Protein AF-A0A2D9VTV4-F1 (afdb_monomer)

Radius of gyration: 14.67 Å; Cα contacts (8 Å, |Δi|>4): 23; chains: 1; bounding box: 34×23×42 Å

Structure (mmCIF, N/CA/C/O backbone):
data_AF-A0A2D9VTV4-F1
#
_entry.id   AF-A0A2D9VTV4-F1
#
loop_
_atom_site.group_PDB
_atom_site.id
_atom_site.type_symbol
_atom_site.label_atom_id
_atom_site.label_alt_id
_atom_site.label_comp_id
_atom_site.label_asym_id
_atom_site.label_entity_id
_atom_site.label_seq_id
_atom_site.pdbx_PDB_ins_code
_atom_site.Cartn_x
_atom_site.Cartn_y
_atom_site.Cartn_z
_atom_site.occupancy
_atom_site.B_iso_or_equiv
_atom_site.auth_seq_id
_atom_site.auth_comp_id
_atom_site.auth_asym_id
_atom_site.auth_atom_id
_atom_site.pdbx_PDB_model_num
ATOM 1 N N . PRO A 1 1 ? 1.550 15.987 4.364 1.00 57.97 1 PRO A N 1
ATOM 2 C CA . PRO A 1 1 ? 0.434 15.323 3.647 1.00 57.97 1 PRO A CA 1
ATOM 3 C C . PRO A 1 1 ? 0.885 14.984 2.228 1.00 57.97 1 PRO A C 1
ATOM 5 O O . PRO A 1 1 ? 1.624 15.774 1.651 1.00 57.97 1 PRO A O 1
ATOM 8 N N . THR A 1 2 ? 0.524 13.815 1.706 1.00 69.06 2 THR A N 1
ATOM 9 C CA . THR A 1 2 ? 0.748 13.492 0.291 1.00 69.06 2 THR A CA 1
ATOM 10 C C . THR A 1 2 ? -0.281 14.217 -0.569 1.00 69.06 2 THR A C 1
ATOM 12 O O . THR A 1 2 ? -1.416 14.402 -0.131 1.00 69.06 2 THR A O 1
ATOM 15 N N . GLU A 1 3 ? 0.109 14.617 -1.777 1.00 87.50 3 GLU A N 1
ATOM 16 C CA . GLU A 1 3 ? -0.823 15.198 -2.745 1.00 87.50 3 GLU A CA 1
ATOM 17 C C . GLU A 1 3 ? -1.916 14.185 -3.136 1.00 87.50 3 GLU A C 1
ATOM 19 O O . GLU A 1 3 ? -1.638 12.978 -3.175 1.00 87.50 3 GLU A O 1
ATOM 24 N N . PRO A 1 4 ? -3.149 14.638 -3.434 1.00 85.56 4 PRO A N 1
ATOM 25 C CA . PRO A 1 4 ? -4.195 13.773 -3.964 1.00 85.56 4 PRO A CA 1
ATOM 26 C C . PRO A 1 4 ? -3.754 13.077 -5.254 1.00 85.56 4 PRO A C 1
ATOM 28 O O . PRO A 1 4 ? -3.132 13.683 -6.128 1.00 85.56 4 PRO A O 1
ATOM 31 N N . VAL A 1 5 ? -4.114 11.803 -5.396 1.00 87.00 5 VAL A N 1
ATOM 32 C CA . VAL A 1 5 ? -3.884 11.039 -6.627 1.00 87.00 5 VAL A CA 1
ATOM 33 C C . VAL A 1 5 ? -5.106 11.115 -7.536 1.00 87.00 5 VAL A C 1
ATOM 35 O O . VAL A 1 5 ? -6.238 11.122 -7.064 1.00 87.00 5 VAL A O 1
ATOM 38 N N . SER A 1 6 ? -4.889 11.152 -8.851 1.00 86.00 6 SER A N 1
ATOM 39 C CA . SER A 1 6 ? -5.968 11.184 -9.851 1.00 86.00 6 SER A CA 1
ATOM 40 C C . SER A 1 6 ? -6.578 9.808 -10.158 1.00 86.00 6 SER A C 1
ATOM 42 O O . SER A 1 6 ? -7.434 9.702 -11.034 1.00 86.00 6 SER A O 1
ATOM 44 N N . VAL A 1 7 ? -6.129 8.751 -9.474 1.00 87.75 7 VAL A N 1
ATOM 45 C CA . VAL A 1 7 ? -6.640 7.383 -9.638 1.00 87.75 7 VAL A CA 1
ATOM 46 C C . VAL A 1 7 ? -8.033 7.276 -9.020 1.00 87.75 7 VAL A C 1
ATOM 48 O O . VAL A 1 7 ? -8.222 7.614 -7.854 1.00 87.75 7 VAL A O 1
ATOM 51 N N . GLY A 1 8 ? -8.992 6.788 -9.807 1.00 91.12 8 GLY A N 1
ATOM 52 C CA . GLY A 1 8 ? -10.301 6.366 -9.314 1.00 91.12 8 GLY A CA 1
ATOM 53 C C . GLY A 1 8 ? -10.26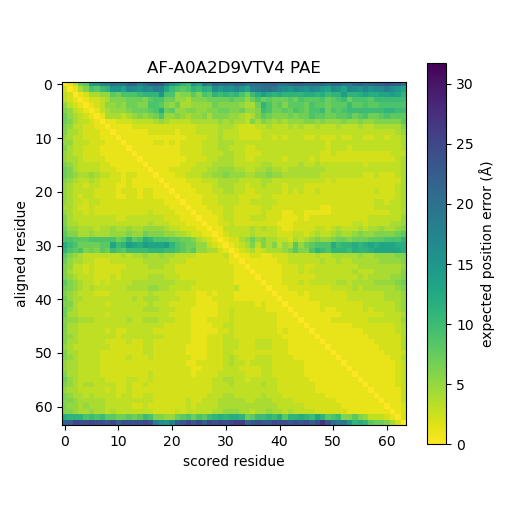6 4.903 -8.877 1.00 91.12 8 GLY A C 1
ATOM 54 O O . GLY A 1 8 ? -9.686 4.073 -9.575 1.00 91.12 8 GLY A O 1
ATOM 55 N N . ASP A 1 9 ? -10.892 4.606 -7.743 1.00 94.12 9 ASP A N 1
ATOM 56 C CA . ASP A 1 9 ? -10.967 3.272 -7.146 1.00 94.12 9 ASP A CA 1
ATOM 57 C C . ASP A 1 9 ? -12.371 3.071 -6.556 1.00 94.12 9 ASP A C 1
ATOM 59 O O . ASP A 1 9 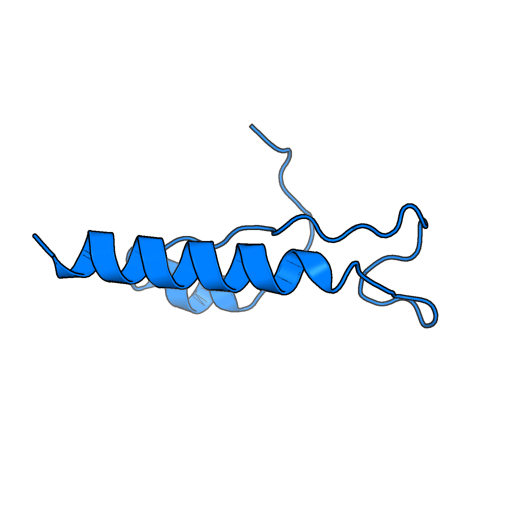? -12.924 3.986 -5.932 1.00 94.12 9 ASP A O 1
ATOM 63 N N . ASP A 1 10 ? -12.970 1.901 -6.775 1.00 96.62 10 ASP A N 1
ATOM 64 C CA . ASP A 1 10 ? -14.323 1.598 -6.302 1.00 96.62 10 ASP A CA 1
ATOM 65 C C . ASP A 1 10 ? -14.391 1.393 -4.779 1.00 96.62 10 ASP A C 1
ATOM 67 O O . ASP A 1 10 ? -15.485 1.407 -4.210 1.00 96.62 10 ASP A O 1
ATOM 71 N N . MET A 1 11 ? -13.247 1.370 -4.081 1.00 96.44 11 MET A N 1
ATOM 72 C CA . MET A 1 11 ? -13.171 1.494 -2.620 1.00 96.44 11 MET A CA 1
ATOM 73 C C . MET A 1 11 ? -13.946 2.706 -2.077 1.00 96.44 11 MET A C 1
ATOM 75 O O . MET A 1 11 ? -14.452 2.661 -0.951 1.00 96.44 11 MET A O 1
ATOM 79 N N . ALA A 1 12 ? -14.112 3.767 -2.877 1.00 95.38 12 ALA A N 1
ATOM 80 C CA . ALA A 1 12 ? -14.940 4.922 -2.525 1.00 95.38 12 ALA A CA 1
ATOM 81 C C . ALA A 1 12 ? -16.394 4.541 -2.177 1.00 95.38 12 ALA A C 1
ATOM 83 O O . ALA A 1 12 ? -16.971 5.126 -1.260 1.00 95.38 12 ALA A O 1
ATOM 84 N N . GLU A 1 13 ? -16.970 3.530 -2.832 1.00 97.44 13 GLU A N 1
ATOM 85 C CA . GLU A 1 13 ? -18.338 3.056 -2.569 1.00 97.44 13 GLU A CA 1
ATOM 86 C C . GLU A 1 13 ? -18.498 2.475 -1.157 1.00 97.44 13 GLU A C 1
ATOM 88 O O . GLU A 1 13 ? -19.570 2.560 -0.553 1.00 97.44 13 GLU A O 1
ATOM 93 N N . PHE A 1 14 ? -17.436 1.887 -0.604 1.00 97.94 14 PHE A N 1
ATOM 94 C CA . PHE A 1 14 ? -17.426 1.380 0.769 1.00 97.94 14 PHE A CA 1
ATOM 95 C C . PHE A 1 14 ? -17.222 2.516 1.771 1.00 97.94 14 PHE A C 1
ATOM 97 O O . PHE A 1 14 ? -17.964 2.618 2.751 1.00 97.94 14 PHE A O 1
ATOM 104 N N . LEU A 1 15 ? -16.265 3.405 1.492 1.00 97.06 15 LEU A N 1
ATOM 105 C CA . LEU A 1 15 ? -15.922 4.533 2.364 1.00 97.06 15 LEU A CA 1
ATOM 106 C C . LEU A 1 15 ? -17.032 5.589 2.470 1.00 97.06 15 LEU A C 1
ATOM 108 O O . LEU A 1 15 ? -17.062 6.348 3.434 1.00 97.06 15 LEU A O 1
ATOM 112 N N . GLN A 1 16 ? -17.971 5.626 1.521 1.00 97.69 16 GLN A N 1
ATOM 113 C CA . GLN A 1 16 ? -19.187 6.440 1.628 1.00 97.69 16 GLN A CA 1
ATOM 114 C C . GLN A 1 16 ? -20.220 5.883 2.623 1.00 97.69 16 GLN A C 1
ATOM 116 O O . GLN A 1 16 ? -21.099 6.625 3.058 1.00 97.69 16 GLN A O 1
ATOM 121 N N . ARG A 1 17 ? -20.159 4.589 2.970 1.00 98.31 17 ARG A N 1
ATOM 122 C CA . ARG A 1 17 ? -21.185 3.901 3.781 1.00 98.31 17 ARG A CA 1
ATOM 123 C C . ARG A 1 17 ? -20.750 3.669 5.222 1.00 98.31 17 ARG A C 1
ATOM 125 O O . ARG A 1 17 ? -21.584 3.733 6.122 1.00 98.31 17 ARG A O 1
ATOM 132 N N . ILE A 1 18 ? -19.469 3.384 5.439 1.00 97.81 18 ILE A N 1
ATOM 133 C CA . ILE A 1 18 ? -18.899 3.111 6.762 1.00 97.81 18 ILE A CA 1
ATOM 134 C C . ILE A 1 18 ? -17.568 3.855 6.935 1.00 97.81 18 ILE A C 1
ATOM 136 O O . ILE A 1 18 ? -16.833 4.003 5.957 1.00 97.81 18 ILE A O 1
ATOM 140 N N . PRO A 1 19 ? -17.221 4.304 8.158 1.00 97.12 19 PRO A N 1
ATOM 141 C CA . PRO A 1 19 ? -15.898 4.853 8.424 1.00 97.12 19 PRO A CA 1
ATOM 142 C C . PRO A 1 19 ? -14.817 3.831 8.071 1.00 97.12 19 PRO A C 1
ATOM 144 O O . PRO A 1 19 ? -14.860 2.685 8.518 1.00 97.12 19 PRO A O 1
ATOM 147 N N . GLY A 1 20 ? -13.841 4.253 7.277 1.00 95.25 20 GLY A N 1
ATOM 148 C CA . GLY A 1 20 ? -12.744 3.400 6.849 1.00 95.25 20 GLY A CA 1
ATOM 149 C C . GLY A 1 20 ? -11.559 4.214 6.355 1.00 95.25 20 GLY A C 1
ATOM 150 O O . GLY A 1 20 ? -11.598 5.444 6.308 1.00 95.25 20 GLY A O 1
ATOM 151 N N . VAL A 1 21 ? -10.496 3.508 5.984 1.00 94.31 21 VAL A N 1
ATOM 152 C CA . VAL A 1 21 ? -9.261 4.099 5.476 1.00 94.31 21 VAL A CA 1
ATOM 153 C C . VAL A 1 21 ? -8.818 3.369 4.214 1.00 94.31 21 VAL A C 1
ATOM 155 O O . VAL A 1 21 ? -8.835 2.141 4.155 1.00 94.31 21 VAL A O 1
ATOM 158 N N . TYR A 1 22 ? -8.405 4.138 3.211 1.00 93.88 22 TYR A N 1
ATOM 159 C CA . TYR A 1 22 ? -7.729 3.649 2.014 1.00 93.88 22 TYR A CA 1
ATOM 160 C C . TYR A 1 22 ? -6.394 4.377 1.891 1.00 93.88 22 TYR A C 1
ATOM 162 O O . TYR A 1 22 ? -6.317 5.585 2.122 1.00 93.88 22 TYR A O 1
ATOM 170 N N . PHE A 1 23 ? -5.327 3.638 1.604 1.00 92.69 23 PHE A N 1
ATOM 171 C CA . PHE A 1 23 ? -3.967 4.164 1.632 1.00 92.69 23 PHE A CA 1
ATOM 172 C C . PHE A 1 23 ? -3.102 3.511 0.559 1.00 92.69 23 PHE A C 1
ATOM 174 O O . PHE A 1 23 ? -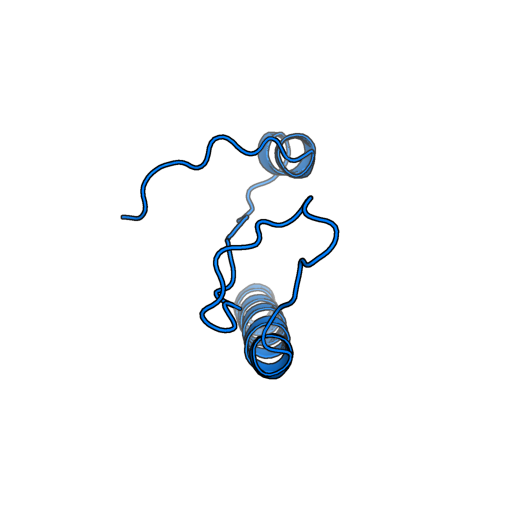3.346 2.384 0.133 1.00 92.69 23 PHE A O 1
ATOM 181 N N . LEU A 1 24 ? -2.053 4.223 0.153 1.00 93.44 24 LEU A N 1
ATOM 182 C CA . LEU A 1 24 ? -1.048 3.716 -0.772 1.00 93.44 24 LEU A CA 1
ATOM 183 C C . LEU A 1 24 ? 0.131 3.138 0.011 1.00 93.44 24 LEU A C 1
ATOM 185 O O . LEU A 1 24 ? 0.665 3.785 0.914 1.00 93.44 24 LEU A O 1
ATOM 189 N N . LEU A 1 25 ? 0.561 1.936 -0.365 1.00 94.38 25 LEU A N 1
ATOM 190 C CA . LEU A 1 25 ? 1.758 1.297 0.170 1.00 94.38 25 LEU A CA 1
ATOM 191 C C . LEU A 1 25 ? 2.915 1.463 -0.818 1.00 94.38 25 LEU A C 1
ATOM 193 O O . LEU A 1 25 ? 2.813 1.078 -1.981 1.00 94.38 25 LEU A O 1
ATOM 197 N N . GLY A 1 26 ? 4.029 2.030 -0.357 1.00 93.75 26 GLY A N 1
ATOM 198 C CA . GLY A 1 26 ? 5.218 2.199 -1.189 1.00 93.75 26 GLY A CA 1
ATOM 199 C C . GLY A 1 26 ? 5.8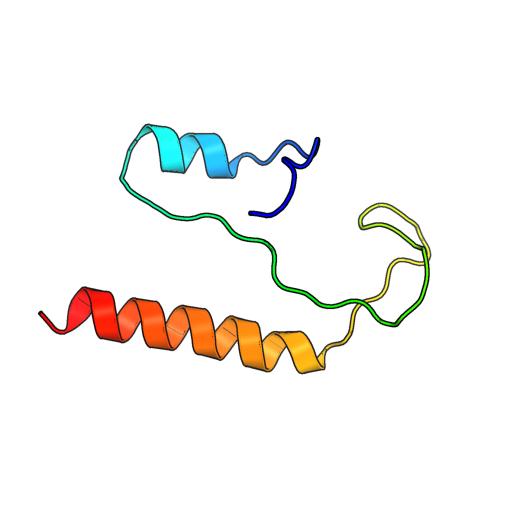43 0.855 -1.572 1.00 93.75 26 GLY A C 1
ATOM 200 O O . GLY A 1 26 ? 6.244 0.098 -0.691 1.00 93.75 26 GLY A O 1
ATOM 201 N N . ALA A 1 27 ? 5.958 0.594 -2.877 1.00 95.94 27 ALA A N 1
ATOM 202 C CA . ALA A 1 27 ? 6.530 -0.640 -3.429 1.00 95.94 27 ALA A CA 1
ATOM 203 C C . ALA A 1 27 ? 7.393 -0.395 -4.686 1.00 95.94 27 ALA A C 1
ATOM 205 O O . ALA A 1 27 ? 7.495 -1.246 -5.563 1.00 95.94 27 ALA A O 1
ATOM 206 N N . SER A 1 28 ? 7.984 0.796 -4.820 1.00 93.31 28 SER A N 1
ATOM 207 C CA . SER A 1 28 ? 8.784 1.144 -6.002 1.00 93.31 28 SER A CA 1
ATOM 208 C C . SER A 1 28 ? 10.077 0.327 -6.084 1.0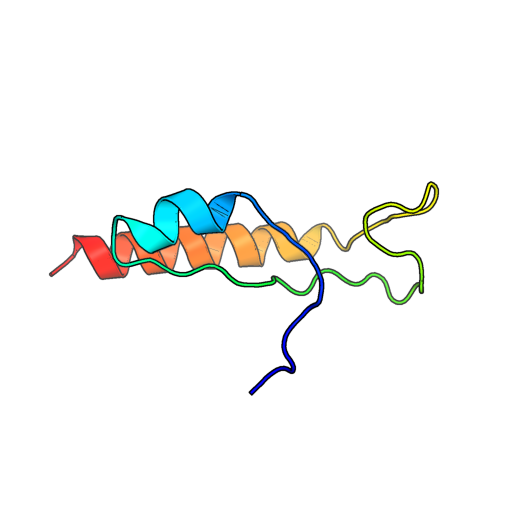0 93.31 28 SER A C 1
ATOM 210 O O . SER A 1 28 ? 10.825 0.257 -5.114 1.00 93.31 28 SER A O 1
ATOM 212 N N . VAL A 1 29 ? 10.388 -0.192 -7.276 1.00 94.06 29 VAL A N 1
ATOM 213 C CA . VAL A 1 29 ? 11.686 -0.816 -7.618 1.00 94.06 29 VAL A CA 1
ATOM 214 C C . VAL A 1 29 ? 12.672 0.173 -8.263 1.00 94.06 29 VAL A C 1
ATOM 216 O O . VAL A 1 29 ? 13.659 -0.222 -8.878 1.00 94.06 29 VAL A O 1
ATOM 219 N N . GLY A 1 30 ? 12.397 1.480 -8.184 1.00 90.50 30 GLY A N 1
ATOM 220 C CA . GLY A 1 30 ? 13.245 2.535 -8.758 1.00 90.50 30 GLY A CA 1
ATOM 221 C C . GLY A 1 30 ? 13.096 2.739 -10.273 1.00 90.50 30 GLY A C 1
ATOM 222 O O . GLY A 1 30 ? 13.789 3.580 -10.847 1.00 90.50 30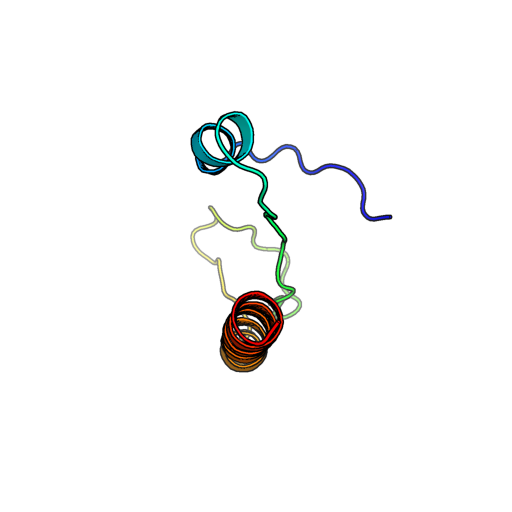 GLY A O 1
ATOM 223 N N . ASN A 1 31 ? 12.187 2.011 -10.930 1.00 88.75 31 ASN A N 1
ATOM 224 C CA . ASN A 1 31 ? 11.810 2.256 -12.323 1.00 88.75 31 ASN A CA 1
ATOM 225 C C . ASN A 1 31 ? 10.682 3.315 -12.424 1.00 88.75 31 ASN A C 1
ATOM 227 O O . ASN A 1 31 ? 10.150 3.776 -11.415 1.00 88.75 31 ASN A O 1
ATOM 231 N N . LYS A 1 32 ? 10.341 3.740 -13.649 1.00 88.00 32 LYS A N 1
ATOM 232 C CA . LYS A 1 32 ? 9.281 4.738 -13.917 1.00 88.00 32 LYS A CA 1
ATOM 233 C C . LYS A 1 32 ? 8.012 4.126 -14.528 1.00 88.00 32 LYS A C 1
ATOM 235 O O . LYS A 1 32 ? 7.229 4.857 -15.132 1.00 88.00 32 LYS A O 1
ATOM 240 N N . TYR A 1 33 ? 7.827 2.807 -14.457 1.00 95.69 33 TYR A N 1
ATOM 241 C CA . TYR A 1 33 ? 6.689 2.136 -15.087 1.00 95.69 33 TYR A CA 1
ATOM 242 C C . TYR A 1 33 ? 5.475 2.139 -14.139 1.00 95.69 33 TYR A C 1
ATOM 244 O O . TYR A 1 33 ? 5.536 1.520 -13.080 1.00 95.69 33 TYR A O 1
ATOM 252 N N . PRO A 1 34 ? 4.376 2.844 -14.477 1.00 92.75 34 PRO A N 1
ATOM 253 C CA . PRO A 1 34 ? 3.197 2.940 -13.610 1.00 92.75 34 PRO A CA 1
ATOM 254 C C . PRO A 1 34 ? 2.343 1.658 -13.628 1.00 92.75 34 PRO A C 1
ATOM 256 O O . PRO A 1 34 ? 2.550 0.786 -14.467 1.00 92.75 34 PRO A O 1
ATOM 259 N N . HIS A 1 35 ? 1.325 1.593 -12.759 1.00 92.81 35 HIS A N 1
ATOM 260 C CA . HIS A 1 35 ? 0.465 0.420 -12.501 1.00 92.81 35 HIS A CA 1
ATOM 261 C C . HIS A 1 35 ? -0.162 -0.243 -13.748 1.00 92.81 35 HIS A C 1
ATOM 263 O O . HIS A 1 35 ? -0.381 -1.448 -13.750 1.00 92.81 35 HIS A O 1
ATOM 269 N N . HIS A 1 36 ? -0.437 0.508 -14.820 1.00 93.88 36 HIS A N 1
ATOM 270 C CA . HIS A 1 36 ? -1.046 -0.018 -16.057 1.00 93.88 36 HIS A CA 1
ATOM 271 C C . HIS A 1 36 ? -0.050 -0.219 -17.210 1.00 93.88 36 HIS A C 1
ATOM 273 O O . HIS A 1 36 ? -0.442 -0.410 -18.361 1.00 93.88 36 HIS A O 1
ATOM 279 N N . ASN A 1 37 ? 1.250 -0.125 -16.943 1.00 96.81 37 ASN A N 1
ATOM 280 C CA . ASN A 1 37 ? 2.277 -0.324 -17.957 1.00 96.81 37 ASN A CA 1
ATOM 281 C C . ASN A 1 37 ? 2.603 -1.816 -18.133 1.00 96.81 37 ASN A C 1
ATOM 283 O O . ASN A 1 37 ? 2.686 -2.549 -17.155 1.00 96.81 37 ASN A O 1
ATOM 287 N N . SER A 1 38 ? 2.894 -2.265 -19.360 1.00 97.69 38 SER A N 1
ATOM 288 C CA . SER A 1 38 ? 3.275 -3.665 -19.636 1.00 97.69 38 SER A CA 1
ATOM 289 C C . SER A 1 38 ? 4.599 -4.100 -18.990 1.00 97.69 38 SER A C 1
ATOM 291 O O . SER A 1 38 ? 4.936 -5.278 -19.017 1.00 97.69 38 SER A O 1
ATOM 293 N N . ARG A 1 39 ? 5.388 -3.147 -18.483 1.00 96.88 39 ARG A N 1
ATOM 294 C CA . ARG A 1 39 ? 6.642 -3.357 -17.746 1.00 96.88 39 ARG A CA 1
ATOM 295 C C . ARG A 1 39 ? 6.504 -3.005 -16.261 1.00 96.88 39 ARG A C 1
ATOM 297 O O . ARG A 1 39 ? 7.517 -2.756 -15.612 1.00 96.88 39 ARG A O 1
ATOM 304 N N . PHE A 1 40 ? 5.274 -2.886 -15.759 1.00 96.38 40 PHE A N 1
ATOM 305 C CA . PHE A 1 40 ? 5.025 -2.676 -14.338 1.00 96.38 40 PHE A CA 1
ATOM 306 C C . PHE A 1 40 ? 5.699 -3.774 -13.513 1.00 96.38 40 PHE A C 1
ATOM 308 O O . PHE A 1 40 ? 5.682 -4.944 -13.891 1.00 96.38 40 PHE A O 1
ATOM 315 N N . ASP A 1 41 ? 6.289 -3.358 -12.400 1.00 97.06 41 ASP A N 1
ATOM 316 C CA . ASP A 1 41 ? 6.950 -4.221 -11.432 1.00 97.06 41 ASP A CA 1
ATOM 317 C C . ASP A 1 41 ? 6.949 -3.526 -10.061 1.00 97.06 41 ASP A C 1
ATOM 319 O O . ASP A 1 41 ? 6.839 -2.294 -9.994 1.00 97.06 41 ASP A O 1
ATOM 323 N N . PHE A 1 42 ? 7.069 -4.289 -8.976 1.00 96.94 42 PHE A N 1
ATOM 324 C CA . PHE A 1 42 ? 7.043 -3.769 -7.606 1.00 96.94 42 PHE A CA 1
ATOM 325 C C . PHE A 1 42 ? 7.952 -4.574 -6.661 1.00 96.94 42 PHE A C 1
ATOM 327 O O . PHE A 1 42 ? 8.234 -5.745 -6.890 1.00 96.94 42 PHE A O 1
ATOM 334 N N . ASP A 1 43 ? 8.432 -3.943 -5.584 1.00 97.44 43 ASP A N 1
ATOM 335 C CA . ASP A 1 43 ? 9.294 -4.605 -4.599 1.00 97.44 43 ASP A CA 1
ATOM 336 C C . ASP A 1 43 ? 8.443 -5.521 -3.713 1.00 97.44 43 ASP A C 1
ATOM 338 O O . ASP A 1 43 ? 7.727 -5.051 -2.825 1.00 97.44 43 ASP A O 1
ATOM 342 N N . GLU A 1 44 ? 8.531 -6.836 -3.927 1.00 97.38 44 GLU A N 1
ATOM 343 C CA . GLU A 1 44 ? 7.788 -7.846 -3.160 1.00 97.38 44 GLU A CA 1
ATOM 344 C C . GLU A 1 44 ? 8.052 -7.770 -1.647 1.00 97.38 44 GLU A C 1
ATOM 346 O O . GLU A 1 44 ? 7.200 -8.165 -0.846 1.00 97.38 44 GLU A O 1
ATOM 351 N N . LYS A 1 45 ? 9.170 -7.176 -1.202 1.00 97.12 45 LYS A N 1
ATOM 352 C CA . LYS A 1 45 ? 9.409 -6.922 0.232 1.00 97.12 45 LYS A CA 1
ATOM 353 C C . LYS A 1 45 ? 8.348 -6.005 0.843 1.00 97.12 45 LYS A C 1
ATOM 355 O O . LYS A 1 45 ? 8.099 -6.087 2.048 1.00 97.12 45 LYS A O 1
ATOM 360 N N . ALA A 1 46 ? 7.685 -5.172 0.038 1.00 97.56 46 ALA A N 1
ATOM 361 C CA . ALA A 1 46 ? 6.576 -4.335 0.480 1.00 97.56 46 ALA A CA 1
ATOM 362 C C . ALA A 1 46 ? 5.381 -5.164 0.978 1.00 97.56 46 ALA A C 1
ATOM 364 O O . ALA A 1 46 ? 4.672 -4.712 1.876 1.00 97.56 46 ALA A O 1
ATOM 365 N N . MET A 1 47 ? 5.194 -6.402 0.501 1.00 98.06 47 MET A N 1
ATOM 366 C CA . MET A 1 47 ? 4.104 -7.277 0.959 1.00 98.06 47 MET A CA 1
ATOM 367 C C . MET A 1 47 ? 4.163 -7.530 2.468 1.00 98.06 47 MET A C 1
ATOM 369 O O . MET A 1 47 ? 3.130 -7.539 3.135 1.00 98.06 47 MET A O 1
ATOM 373 N N . ILE A 1 48 ? 5.370 -7.657 3.030 1.00 98.38 48 ILE A N 1
ATOM 374 C CA . ILE A 1 48 ? 5.568 -7.832 4.476 1.00 98.38 48 ILE A CA 1
ATOM 375 C C . ILE A 1 48 ? 5.017 -6.622 5.237 1.00 98.38 48 ILE A C 1
ATOM 377 O O . ILE A 1 48 ? 4.377 -6.782 6.276 1.00 98.38 48 ILE A O 1
ATOM 381 N N . ASN 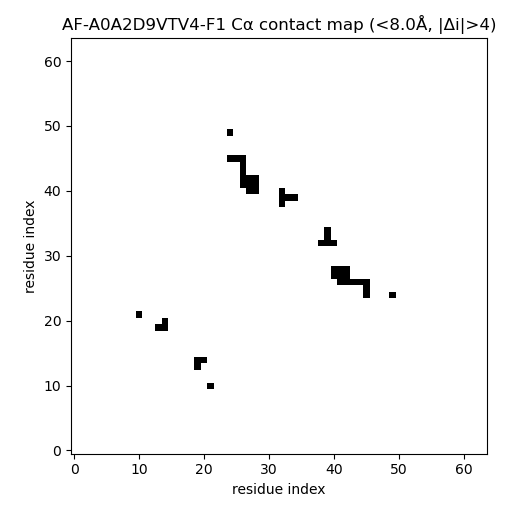A 1 49 ? 5.243 -5.412 4.725 1.00 98.00 49 ASN A N 1
ATOM 382 C CA . ASN A 1 49 ? 4.722 -4.194 5.338 1.00 98.00 49 ASN A CA 1
ATOM 383 C C . ASN A 1 49 ? 3.197 -4.122 5.215 1.00 98.00 49 ASN A C 1
ATOM 385 O O . ASN A 1 49 ? 2.539 -3.782 6.192 1.00 98.00 49 ASN A O 1
ATOM 389 N N . GLY A 1 50 ? 2.636 -4.514 4.067 1.00 97.69 50 GLY A N 1
ATOM 390 C CA . GLY A 1 50 ? 1.185 -4.593 3.874 1.00 97.69 50 GLY A CA 1
ATOM 391 C C . GLY A 1 50 ? 0.517 -5.518 4.892 1.00 97.69 50 GLY A C 1
ATOM 392 O O . GLY A 1 50 ? -0.402 -5.101 5.593 1.00 97.69 50 GLY A O 1
ATOM 393 N N . VAL A 1 51 ? 1.037 -6.740 5.050 1.00 98.31 51 VAL A N 1
ATOM 394 C CA . VAL A 1 51 ? 0.528 -7.709 6.037 1.00 98.31 51 VAL A CA 1
ATOM 395 C C . VAL A 1 51 ? 0.634 -7.162 7.460 1.00 98.31 51 VAL A C 1
ATOM 397 O O . VAL A 1 51 ? -0.327 -7.254 8.221 1.00 98.31 51 VAL A O 1
ATOM 400 N N . LYS A 1 52 ? 1.772 -6.556 7.822 1.00 98.25 52 LYS A N 1
ATOM 401 C CA . LYS A 1 52 ? 1.954 -5.944 9.147 1.00 98.25 52 LYS A CA 1
ATOM 402 C C . LYS A 1 52 ? 0.917 -4.861 9.420 1.00 98.25 52 LYS A C 1
ATOM 404 O O . LYS A 1 52 ? 0.314 -4.890 10.484 1.00 98.25 52 LYS A O 1
ATOM 409 N N . VAL A 1 53 ? 0.685 -3.951 8.472 1.00 97.88 53 VAL A N 1
ATOM 410 C CA . VAL A 1 53 ? -0.311 -2.879 8.627 1.00 97.88 53 VAL A CA 1
ATOM 411 C C . VAL A 1 53 ? -1.699 -3.471 8.852 1.00 97.88 53 VAL A C 1
ATOM 413 O O . VAL A 1 53 ? -2.340 -3.128 9.840 1.00 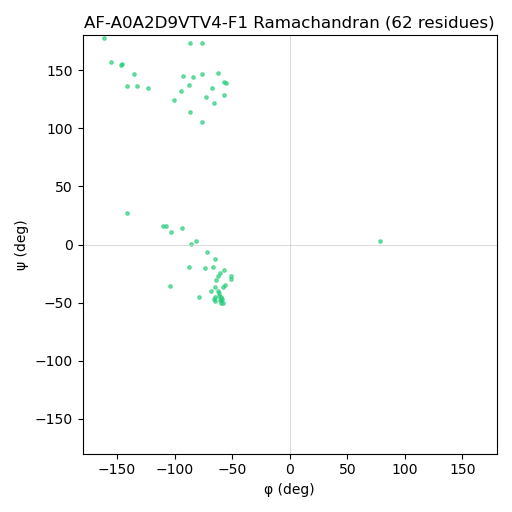97.88 53 VAL A O 1
ATOM 416 N N . PHE A 1 54 ? -2.139 -4.410 8.011 1.00 97.62 54 PHE A N 1
ATOM 417 C CA . PHE A 1 54 ? -3.463 -5.014 8.170 1.00 97.62 54 PHE A CA 1
ATOM 418 C C . PHE A 1 54 ? -3.621 -5.754 9.502 1.00 97.62 54 PHE A C 1
ATOM 420 O O . PHE A 1 54 ? -4.633 -5.564 10.176 1.00 97.62 54 PHE A O 1
ATOM 427 N N . ILE A 1 55 ? -2.632 -6.554 9.919 1.00 98.00 55 ILE A N 1
ATOM 428 C CA . ILE A 1 55 ? -2.686 -7.278 11.199 1.00 98.00 55 ILE A CA 1
ATOM 429 C C . ILE A 1 55 ? -2.693 -6.298 12.371 1.00 98.00 55 ILE A C 1
ATOM 431 O O . ILE A 1 55 ? -3.540 -6.421 13.251 1.00 98.00 55 ILE A O 1
ATOM 435 N N . SER A 1 56 ? -1.784 -5.322 12.385 1.00 97.19 56 SER A N 1
ATOM 436 C CA . SER A 1 56 ? -1.705 -4.335 13.462 1.00 97.19 56 SER A CA 1
ATOM 437 C C . SER A 1 56 ? -2.994 -3.529 13.579 1.00 97.19 56 SER A C 1
ATOM 439 O O . SER A 1 56 ? -3.529 -3.447 14.677 1.00 97.19 56 SER A O 1
ATOM 441 N N . CYS A 1 57 ? -3.539 -3.013 12.472 1.00 96.56 57 CYS A N 1
ATOM 442 C CA . CYS A 1 57 ? -4.811 -2.288 12.484 1.00 96.56 57 CYS A CA 1
ATOM 443 C C . CYS A 1 57 ? -5.974 -3.170 12.944 1.00 96.56 57 CYS A C 1
ATOM 445 O O . CYS A 1 57 ? -6.825 -2.710 13.694 1.00 96.56 57 CYS A O 1
ATOM 447 N N . THR A 1 58 ? -6.010 -4.435 12.521 1.00 96.94 58 THR A N 1
ATOM 448 C CA . THR A 1 58 ? -7.072 -5.368 12.926 1.00 96.94 58 THR A CA 1
ATOM 449 C C . THR A 1 58 ? -7.011 -5.656 14.423 1.00 96.94 58 THR A C 1
ATOM 451 O O . THR A 1 58 ? -8.035 -5.602 15.096 1.00 96.94 58 THR A O 1
ATOM 454 N N . LEU A 1 59 ? -5.821 -5.952 14.953 1.00 97.50 59 LEU A N 1
ATOM 455 C CA . LEU A 1 59 ? -5.639 -6.217 16.379 1.00 97.50 59 LEU A CA 1
ATOM 456 C C . LEU A 1 59 ? -5.942 -4.974 17.214 1.00 97.50 59 LEU A C 1
ATOM 458 O O . LEU A 1 59 ? -6.656 -5.086 18.199 1.00 97.50 59 LEU A O 1
ATOM 462 N N . ASP A 1 60 ? -5.440 -3.806 16.818 1.00 96.69 60 ASP A N 1
ATOM 463 C CA . ASP A 1 60 ? -5.707 -2.539 17.505 1.00 96.69 60 ASP A CA 1
ATOM 464 C C . ASP A 1 60 ? -7.211 -2.218 17.527 1.00 96.69 60 ASP A C 1
ATOM 466 O O . ASP A 1 60 ? -7.781 -1.988 18.587 1.00 96.69 60 ASP A O 1
ATOM 470 N N . PHE A 1 61 ? -7.889 -2.327 16.380 1.00 95.56 61 PHE A N 1
ATOM 471 C CA . PHE A 1 61 ? -9.321 -2.047 16.265 1.00 95.56 61 PHE A CA 1
ATOM 472 C C . PHE A 1 61 ? -10.205 -3.012 17.072 1.00 95.56 61 PHE A C 1
ATOM 474 O O . PHE A 1 61 ? -11.237 -2.603 17.599 1.00 95.56 61 PHE A O 1
ATOM 481 N N . LEU A 1 62 ? -9.838 -4.296 17.155 1.00 96.88 62 LEU A N 1
ATOM 482 C CA . LEU A 1 62 ? -10.649 -5.312 17.836 1.00 96.88 62 LEU A CA 1
ATOM 483 C C . LEU A 1 62 ? -10.358 -5.440 19.339 1.00 96.88 62 LEU A C 1
ATOM 485 O O . LEU A 1 62 ? -11.187 -6.003 20.053 1.00 96.88 62 LEU A O 1
ATOM 489 N N . ASN A 1 63 ? -9.207 -4.963 19.822 1.00 90.69 63 ASN A N 1
ATOM 490 C CA . ASN A 1 63 ? -8.759 -5.219 21.195 1.00 90.69 63 ASN A CA 1
ATOM 491 C C . ASN A 1 63 ? -9.292 -4.253 22.272 1.00 90.69 63 ASN A C 1
ATOM 493 O O . ASN A 1 63 ? -8.961 -4.499 23.426 1.00 90.69 63 ASN A O 1
ATOM 497 N N . ASN A 1 64 ? -10.126 -3.252 21.938 1.00 56.28 64 ASN A N 1
ATOM 498 C CA . ASN A 1 64 ? -10.730 -2.267 22.870 1.00 56.28 64 ASN A CA 1
ATOM 499 C C . ASN A 1 64 ? -9.806 -1.791 24.009 1.00 56.28 64 ASN A C 1
ATOM 501 O O . ASN A 1 64 ? -9.907 -2.327 25.139 1.00 56.28 64 ASN A O 1
#

pLDDT: mean 93.42, std 8.01, range [56.28, 98.38]

Sequence (64 aa):
PTEPVSVGDDMAEFLQRIPGVYFLLGASVGNKYPHHNSRFDFDEKAMINGVKVFISCTLDFLNN

Solvent-accessible surface area (backbone atoms only — not comparable to full-atom values): 4396 Å² total; per-residue (Å²): 134,82,79,89,74,91,77,84,64,76,65,54,69,53,54,74,77,43,96,73,86,86,82,87,79,83,32,78,72,83,71,89,51,51,95,88,39,99,72,45,70,62,37,71,74,35,54,59,55,52,54,48,51,54,51,52,53,50,50,62,70,72,64,120

Secondary structure (DSSP, 8-state):
-PPPP----THHHHHTTS-----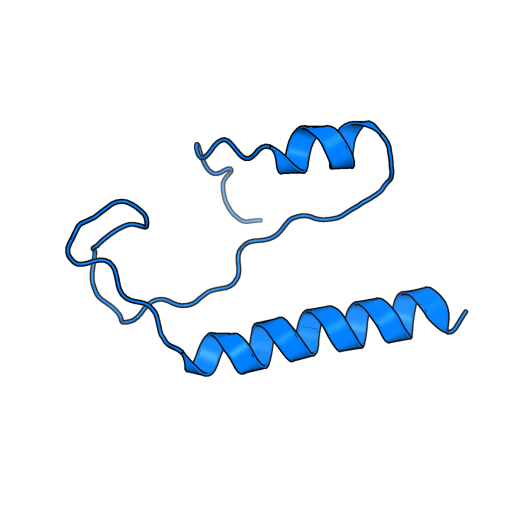PPP---S----TTSTT----TTHHHHHHHHHHHHHHHHH--

Mean predicted aligned error: 3.9 Å

Foldseek 3Di:
DDDDDPDDDCVVVVCVPDPDDDDDQAFDPPDDADPPGPPDDGHCVSVVVVVVVVVVCVCVVPVD